Protein AF-A0A6N7TME5-F1 (afdb_monomer_lite)

Radius of gyration: 17.7 Å; chains: 1; bounding box: 44×22×50 Å

Foldseek 3Di:
DFFLVRDDDPSNVVLLLVLLVLVVVLCVVLCLVVLQPDAFDDPPPDDPVRNVVSRVVSNVRSVVVSCCSCCPVPVVSVLVSLCSRDDDDPPDDDDPSVVSVVSVVVQCPDPVSVVVSVVSD

pLDDT: mean 93.34, std 3.02, range [84.69, 97.19]

Structure (mmCIF, N/CA/C/O backbone):
data_AF-A0A6N7TME5-F1
#
_entry.id   AF-A0A6N7TME5-F1
#
loop_
_atom_site.group_PDB
_atom_site.id
_atom_site.type_symbol
_atom_site.label_atom_id
_atom_site.label_alt_id
_atom_site.label_comp_id
_atom_site.label_asym_id
_atom_site.label_entity_id
_atom_site.label_seq_id
_atom_site.pdbx_PDB_ins_code
_atom_site.Cartn_x
_atom_site.Cartn_y
_atom_site.Cartn_z
_atom_site.occupancy
_atom_site.B_iso_or_equiv
_atom_site.auth_seq_id
_atom_site.auth_comp_id
_atom_site.auth_asym_id
_atom_site.auth_atom_id
_atom_site.pdbx_PDB_model_num
ATOM 1 N N . MET A 1 1 ? -11.906 8.352 16.636 1.00 88.75 1 MET A N 1
ATOM 2 C CA . MET A 1 1 ? -11.113 7.761 15.532 1.00 88.75 1 MET A CA 1
ATOM 3 C C . MET A 1 1 ? -9.677 8.253 15.602 1.00 88.75 1 MET A C 1
ATOM 5 O O . MET A 1 1 ? -9.465 9.461 15.642 1.00 88.75 1 MET A O 1
ATOM 9 N N . LYS A 1 2 ? -8.704 7.340 15.562 1.00 94.25 2 LYS A N 1
ATOM 10 C CA . LYS A 1 2 ? -7.263 7.637 15.467 1.00 94.25 2 LYS A CA 1
ATOM 11 C C . LYS A 1 2 ? -6.682 7.037 14.193 1.00 94.25 2 LYS A C 1
ATOM 13 O O . LYS A 1 2 ? -7.097 5.947 13.808 1.00 94.25 2 LYS A O 1
ATOM 18 N N . GLU A 1 3 ? -5.737 7.709 13.552 1.00 95.88 3 GLU A N 1
ATOM 19 C CA . GLU A 1 3 ? -5.004 7.135 12.420 1.00 95.88 3 GLU A CA 1
ATOM 20 C C . GLU A 1 3 ? -3.871 6.241 12.924 1.00 95.88 3 GLU A C 1
ATOM 22 O O . GLU A 1 3 ? -3.381 6.414 14.037 1.00 95.88 3 GLU A O 1
ATOM 27 N N . ILE A 1 4 ? -3.460 5.262 12.118 1.00 95.88 4 ILE A N 1
ATOM 28 C CA . ILE A 1 4 ? -2.465 4.260 12.521 1.00 95.88 4 ILE A CA 1
ATOM 29 C C . ILE A 1 4 ? -1.121 4.879 12.923 1.00 95.88 4 ILE A C 1
ATOM 31 O O . ILE A 1 4 ? -0.467 4.374 13.829 1.00 95.88 4 ILE A O 1
ATOM 35 N N . ILE A 1 5 ? -0.749 5.989 12.286 1.00 96.00 5 ILE A N 1
ATOM 36 C CA . ILE A 1 5 ? 0.474 6.751 12.564 1.00 96.00 5 ILE A CA 1
ATOM 37 C C . ILE A 1 5 ? 0.401 7.584 13.848 1.00 96.00 5 ILE A C 1
ATOM 39 O O . ILE A 1 5 ? 1.430 8.003 14.352 1.00 96.00 5 ILE A O 1
ATOM 43 N N . ASP A 1 6 ? -0.799 7.801 14.394 1.00 96.12 6 ASP A N 1
ATOM 44 C CA . ASP A 1 6 ? -1.006 8.505 15.666 1.00 96.12 6 ASP A CA 1
ATOM 45 C C . ASP A 1 6 ? -1.073 7.523 16.860 1.00 96.12 6 ASP A C 1
ATOM 47 O O . ASP A 1 6 ? -1.410 7.907 17.984 1.00 96.12 6 ASP A O 1
ATOM 51 N N . LEU A 1 7 ? -0.833 6.227 16.621 1.00 95.88 7 LEU A N 1
ATOM 52 C CA . LEU A 1 7 ? -0.821 5.193 17.656 1.00 95.88 7 LEU A CA 1
ATOM 53 C C . LEU A 1 7 ? 0.560 5.060 18.290 1.00 95.88 7 LEU A C 1
ATOM 55 O O . LEU A 1 7 ? 1.582 5.265 17.649 1.00 95.88 7 LEU A O 1
ATOM 59 N N . GLU A 1 8 ? 0.581 4.579 19.532 1.00 94.38 8 GLU A N 1
ATOM 60 C CA . GLU A 1 8 ? 1.809 4.424 20.309 1.00 94.38 8 GLU A CA 1
ATOM 61 C C . GLU A 1 8 ? 1.948 3.013 20.900 1.00 94.38 8 GLU A C 1
ATOM 63 O O . GLU A 1 8 ? 0.972 2.289 21.145 1.00 94.38 8 GLU A O 1
ATOM 68 N N . GLY A 1 9 ? 3.194 2.616 21.163 1.00 95.50 9 GLY A N 1
ATOM 69 C CA . GLY A 1 9 ? 3.530 1.389 21.886 1.00 95.50 9 GLY A CA 1
ATOM 70 C C . GLY A 1 9 ? 2.930 0.108 21.290 1.00 95.50 9 GLY A C 1
ATOM 71 O O . GLY A 1 9 ? 3.030 -0.170 20.096 1.00 95.50 9 GLY A O 1
ATOM 72 N N . LYS A 1 10 ? 2.325 -0.731 22.143 1.00 96.69 10 LYS A N 1
ATOM 73 C CA . LYS A 1 10 ? 1.824 -2.062 21.742 1.00 96.69 10 LYS A CA 1
ATOM 74 C C . LYS A 1 10 ? 0.701 -1.996 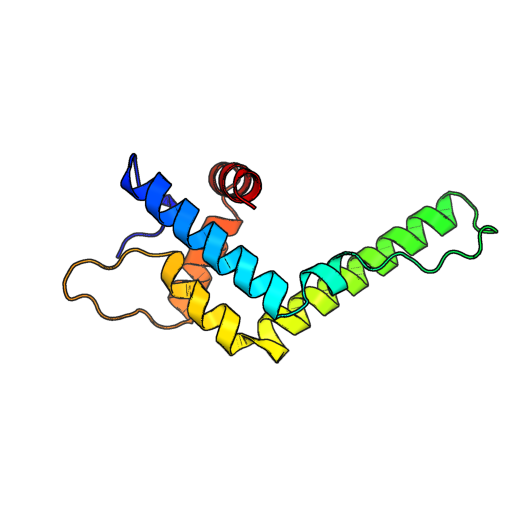20.707 1.00 96.69 10 LYS A C 1
ATOM 76 O O . LYS A 1 10 ? 0.570 -2.919 19.905 1.00 96.69 10 LYS A O 1
ATOM 81 N N . GLU A 1 11 ? -0.117 -0.946 20.745 1.00 95.06 11 GLU A N 1
ATOM 82 C CA . GLU A 1 11 ? -1.240 -0.798 19.822 1.00 95.06 11 GLU A CA 1
ATOM 83 C C . GLU A 1 11 ? -0.743 -0.505 18.405 1.00 95.06 11 GLU A C 1
ATOM 85 O O . GLU A 1 11 ? -1.168 -1.189 17.473 1.00 95.06 11 GLU A O 1
ATOM 90 N N . TYR A 1 12 ? 0.225 0.408 18.266 1.00 96.25 12 TYR A N 1
ATOM 91 C CA . TYR A 1 12 ? 0.906 0.683 16.999 1.00 96.25 12 TYR A CA 1
ATOM 92 C C . TYR A 1 12 ? 1.465 -0.600 16.372 1.00 96.25 12 TYR A C 1
ATOM 94 O O . TYR A 1 12 ? 1.092 -0.969 15.260 1.00 96.25 12 TYR A O 1
ATOM 102 N N . LEU A 1 13 ? 2.271 -1.358 17.127 1.00 96.69 13 LEU A N 1
ATOM 103 C CA . LEU A 1 13 ? 2.895 -2.592 16.635 1.00 96.69 13 LEU A CA 1
ATOM 104 C C . LEU A 1 13 ? 1.861 -3.621 16.146 1.00 96.69 13 LEU A C 1
ATOM 106 O O . LEU A 1 13 ? 2.003 -4.191 15.063 1.00 96.69 13 LEU A O 1
ATOM 110 N N . ALA A 1 14 ? 0.804 -3.855 16.928 1.00 96.12 14 ALA A N 1
ATOM 111 C CA . ALA A 1 14 ? -0.218 -4.843 16.591 1.00 96.12 14 ALA A CA 1
ATOM 112 C C . ALA A 1 14 ? -1.047 -4.436 15.361 1.00 96.12 14 ALA A C 1
ATOM 114 O O . ALA A 1 14 ? -1.372 -5.282 14.521 1.00 96.12 14 ALA A O 1
ATOM 115 N N . LYS A 1 15 ? -1.400 -3.149 15.245 1.00 96.00 15 LYS A N 1
ATOM 116 C CA . LYS A 1 15 ? -2.187 -2.631 14.119 1.00 96.00 15 LYS A CA 1
ATOM 117 C C . LYS A 1 15 ? -1.366 -2.608 12.836 1.00 96.00 15 LYS A C 1
ATOM 119 O O . LYS A 1 15 ? -1.859 -3.102 11.823 1.00 96.00 15 LYS A O 1
ATOM 124 N N . THR A 1 16 ? -0.113 -2.160 12.895 1.00 96.44 16 THR A N 1
ATOM 125 C CA . THR A 1 16 ? 0.779 -2.125 11.728 1.00 96.44 16 THR A CA 1
ATOM 126 C C . THR A 1 16 ? 1.087 -3.528 11.216 1.00 96.44 16 THR A C 1
ATOM 128 O O . THR A 1 16 ? 1.014 -3.761 10.014 1.00 96.44 16 THR A O 1
ATOM 131 N N . TYR A 1 17 ? 1.293 -4.513 12.100 1.00 96.12 17 TYR A N 1
ATOM 132 C CA . TYR A 1 17 ? 1.435 -5.913 11.681 1.00 96.12 17 TYR A CA 1
ATOM 133 C C . TYR A 1 17 ? 0.177 -6.460 10.985 1.00 96.12 17 TYR A C 1
ATOM 135 O O . TYR A 1 17 ? 0.266 -7.122 9.948 1.00 96.12 17 TYR A O 1
ATOM 143 N N . LYS A 1 18 ? -1.017 -6.169 11.525 1.00 96.00 18 LYS A N 1
ATOM 144 C CA . LYS A 1 18 ? -2.285 -6.592 10.910 1.00 96.00 18 LYS A CA 1
ATOM 145 C C . LYS A 1 18 ? -2.482 -5.953 9.533 1.00 96.00 18 LYS A C 1
ATOM 147 O O . LYS A 1 18 ? -2.885 -6.654 8.604 1.00 96.00 18 LYS A O 1
ATOM 152 N N . LEU A 1 19 ? -2.192 -4.657 9.413 1.00 96.06 19 LEU A N 1
ATOM 153 C CA . LEU A 1 19 ? -2.216 -3.936 8.146 1.00 96.06 19 LEU A CA 1
ATOM 154 C C . LEU A 1 19 ? -1.237 -4.561 7.149 1.00 96.06 19 LEU A C 1
ATOM 156 O O . LEU A 1 19 ? -1.661 -4.913 6.056 1.00 96.06 19 LEU A O 1
ATOM 160 N N . ALA A 1 20 ? 0.026 -4.769 7.535 1.00 95.31 20 ALA A N 1
ATOM 161 C CA . ALA A 1 20 ? 1.054 -5.343 6.668 1.00 95.31 20 ALA A CA 1
ATOM 162 C C . ALA A 1 20 ? 0.623 -6.697 6.093 1.00 95.31 20 ALA A C 1
ATOM 164 O O . ALA A 1 20 ? 0.702 -6.920 4.888 1.00 95.31 20 ALA A O 1
ATOM 165 N N . LYS A 1 21 ? 0.089 -7.587 6.940 1.00 94.88 21 LYS A N 1
ATOM 166 C CA . LYS A 1 21 ? -0.398 -8.901 6.506 1.00 94.88 21 LYS A CA 1
ATOM 167 C C . LYS A 1 21 ? -1.559 -8.790 5.514 1.00 94.88 21 LYS A C 1
ATOM 169 O O . LYS A 1 21 ? -1.562 -9.491 4.506 1.00 94.88 21 LYS A O 1
ATOM 174 N N . ALA A 1 22 ? -2.541 -7.936 5.803 1.00 93.94 22 ALA A N 1
ATOM 175 C CA . ALA A 1 22 ? -3.702 -7.753 4.936 1.00 93.94 22 ALA A CA 1
ATOM 176 C C . ALA A 1 22 ? -3.322 -7.091 3.604 1.00 93.94 22 ALA A C 1
ATOM 178 O O . ALA A 1 22 ? -3.752 -7.550 2.551 1.00 93.94 22 ALA A O 1
ATOM 179 N N . TYR A 1 23 ? -2.473 -6.063 3.647 1.00 90.31 23 TYR A N 1
ATOM 180 C CA . TYR A 1 23 ? -1.989 -5.365 2.462 1.00 90.31 23 TYR A CA 1
ATOM 181 C C . TYR A 1 23 ? -1.135 -6.285 1.586 1.00 90.31 23 TYR A C 1
ATOM 183 O O . TYR A 1 23 ? -1.379 -6.372 0.388 1.00 90.31 23 TYR A O 1
ATOM 191 N N . LYS A 1 24 ? -0.217 -7.061 2.183 1.00 90.44 24 LYS A N 1
ATOM 192 C CA . LYS A 1 24 ? 0.575 -8.079 1.475 1.00 90.44 24 LYS A CA 1
ATOM 193 C C . LYS A 1 24 ? -0.306 -9.116 0.779 1.00 90.44 24 LYS A C 1
ATOM 195 O O . LYS A 1 24 ? -0.042 -9.467 -0.365 1.00 90.44 24 LYS A O 1
ATOM 200 N N . GLN A 1 25 ? -1.351 -9.601 1.448 1.00 89.88 25 GLN A N 1
ATOM 201 C CA . GLN A 1 25 ? -2.287 -10.535 0.824 1.00 89.88 25 GLN A CA 1
ATOM 202 C C . GLN A 1 25 ? -3.048 -9.868 -0.330 1.00 89.88 25 GLN A C 1
ATOM 204 O O . GLN A 1 25 ? -3.133 -10.439 -1.410 1.00 89.88 25 GLN A O 1
ATOM 209 N N . CYS A 1 26 ? -3.516 -8.631 -0.139 1.00 89.62 26 CYS A N 1
ATOM 210 C CA . CYS A 1 26 ? -4.212 -7.864 -1.169 1.00 89.62 26 CYS A CA 1
ATOM 211 C C . CYS A 1 26 ? -3.356 -7.684 -2.434 1.00 89.62 26 CYS A C 1
ATOM 213 O O . CYS A 1 26 ? -3.813 -7.981 -3.533 1.00 89.62 26 CYS A O 1
ATOM 215 N N . ILE A 1 27 ? -2.097 -7.254 -2.312 1.00 86.31 27 ILE A N 1
ATOM 216 C CA . ILE A 1 27 ? -1.222 -7.056 -3.485 1.00 86.31 27 ILE A CA 1
ATOM 217 C C . ILE A 1 27 ? -0.869 -8.373 -4.203 1.00 86.31 27 ILE A C 1
ATOM 219 O O . ILE A 1 27 ? -0.597 -8.362 -5.402 1.00 86.31 27 ILE A O 1
ATOM 223 N N . VAL A 1 28 ? -0.868 -9.505 -3.487 1.00 87.56 28 VAL A N 1
ATOM 224 C CA . VAL A 1 28 ? -0.659 -10.838 -4.076 1.00 87.56 28 VAL A CA 1
ATOM 225 C C . VAL A 1 28 ? -1.905 -11.289 -4.831 1.00 87.56 28 VAL A C 1
ATOM 227 O O . VAL A 1 28 ? -1.797 -11.676 -5.991 1.00 87.56 28 VAL A O 1
ATOM 230 N N . ASP A 1 29 ? -3.076 -11.198 -4.203 1.00 89.50 29 ASP A N 1
ATOM 231 C CA . ASP A 1 29 ? -4.342 -11.655 -4.785 1.00 89.50 29 ASP A CA 1
ATOM 232 C C . ASP A 1 29 ? -4.752 -10.828 -6.009 1.00 89.50 29 ASP A C 1
ATOM 234 O O . ASP A 1 29 ? -5.350 -11.357 -6.942 1.00 89.50 29 ASP A O 1
ATOM 238 N N . THR A 1 30 ? -4.386 -9.545 -6.031 1.00 87.19 30 THR A N 1
ATOM 239 C CA . THR A 1 30 ? -4.598 -8.658 -7.185 1.00 87.19 30 THR A CA 1
ATOM 240 C C . THR A 1 30 ? -3.591 -8.877 -8.310 1.00 87.19 30 THR A C 1
ATOM 242 O O . THR A 1 30 ? -3.747 -8.294 -9.369 1.00 87.19 30 THR A O 1
ATOM 245 N N . GLY A 1 31 ? -2.518 -9.650 -8.111 1.00 86.88 31 GLY A N 1
ATOM 246 C CA . GLY A 1 31 ? -1.445 -9.792 -9.104 1.00 86.88 31 GLY A CA 1
ATOM 247 C C . GLY A 1 31 ? -0.583 -8.534 -9.303 1.00 86.88 31 GLY A C 1
ATOM 248 O O . GLY A 1 31 ? 0.358 -8.559 -10.098 1.00 86.88 31 GLY A O 1
ATOM 249 N N . ALA A 1 32 ? -0.830 -7.466 -8.538 1.00 87.25 32 ALA A N 1
ATOM 250 C CA . ALA A 1 32 ? -0.138 -6.183 -8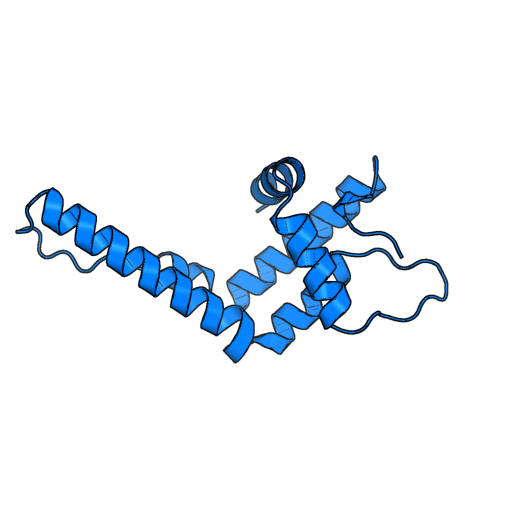.630 1.00 87.25 32 ALA A CA 1
ATOM 251 C C . ALA A 1 32 ? 1.392 -6.315 -8.478 1.00 87.25 32 ALA A C 1
ATOM 253 O O . ALA A 1 32 ? 2.154 -5.620 -9.149 1.00 87.25 32 ALA A O 1
ATOM 254 N N . VAL A 1 33 ? 1.862 -7.265 -7.657 1.00 85.31 33 VAL A N 1
ATOM 255 C CA . VAL A 1 33 ? 3.301 -7.569 -7.504 1.00 85.31 33 VAL A CA 1
ATOM 256 C C . VAL A 1 33 ? 3.925 -8.082 -8.809 1.00 85.31 33 VAL A C 1
ATOM 258 O O . VAL A 1 33 ? 5.054 -7.719 -9.149 1.00 85.31 33 VAL A O 1
ATOM 261 N N . ALA A 1 34 ? 3.200 -8.916 -9.556 1.00 86.88 34 ALA A N 1
ATOM 262 C CA . ALA A 1 34 ? 3.680 -9.446 -10.827 1.00 86.88 34 ALA A CA 1
ATOM 263 C C . ALA A 1 34 ? 3.728 -8.348 -11.901 1.00 86.88 34 ALA A C 1
ATOM 265 O O . ALA A 1 34 ? 4.698 -8.275 -12.654 1.00 86.88 34 ALA A O 1
ATOM 266 N N . ALA A 1 35 ? 2.734 -7.453 -11.928 1.00 87.31 35 ALA A N 1
ATOM 267 C CA . ALA A 1 35 ? 2.731 -6.286 -12.811 1.00 87.31 35 ALA A CA 1
ATOM 268 C C . ALA A 1 35 ? 3.891 -5.320 -12.504 1.00 87.31 35 ALA A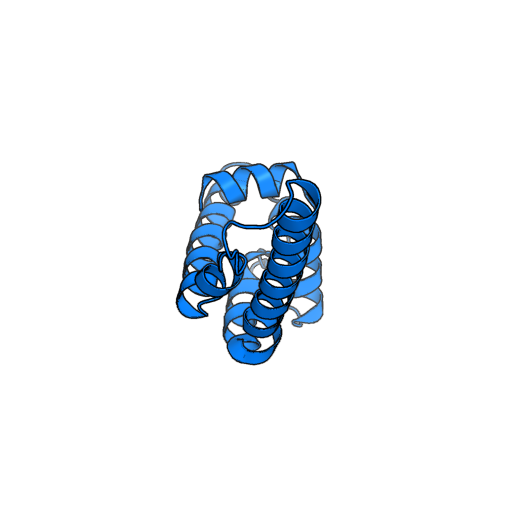 C 1
ATOM 270 O O . ALA A 1 35 ? 4.579 -4.863 -13.415 1.00 87.31 35 ALA A O 1
ATOM 271 N N . ALA A 1 36 ? 4.182 -5.082 -11.220 1.00 85.88 36 ALA A N 1
ATOM 272 C CA . ALA A 1 36 ? 5.245 -4.174 -10.787 1.00 85.88 36 ALA A CA 1
ATOM 273 C C . ALA A 1 36 ? 6.662 -4.628 -11.203 1.00 85.88 36 ALA A C 1
ATOM 275 O O . ALA A 1 36 ? 7.569 -3.804 -11.340 1.00 85.88 36 ALA A O 1
ATOM 276 N N . THR A 1 37 ? 6.868 -5.933 -11.406 1.00 88.31 37 THR A N 1
ATOM 277 C CA . THR A 1 37 ? 8.199 -6.545 -11.581 1.00 88.31 37 THR A CA 1
ATOM 278 C C . THR A 1 37 ? 8.493 -7.021 -13.004 1.00 88.31 37 THR A C 1
ATOM 280 O O . THR A 1 37 ? 9.516 -7.670 -13.231 1.00 88.31 37 THR A O 1
ATOM 283 N N . GLN A 1 38 ? 7.649 -6.676 -13.984 1.00 92.38 38 GLN A N 1
ATOM 284 C CA . GLN A 1 38 ? 7.886 -7.073 -15.372 1.00 92.38 38 GLN A CA 1
ATOM 285 C C . GLN A 1 38 ? 9.203 -6.480 -15.910 1.00 92.38 38 GLN A C 1
ATOM 287 O O . GLN A 1 38 ? 9.417 -5.266 -15.823 1.00 92.38 38 GLN A O 1
ATOM 292 N N . PRO A 1 39 ? 10.104 -7.307 -16.468 1.00 92.69 39 PRO A N 1
ATOM 293 C CA . PRO A 1 39 ? 11.382 -6.830 -16.977 1.00 92.69 39 PRO A CA 1
ATOM 294 C C . PRO A 1 39 ? 11.203 -6.032 -18.272 1.00 92.69 39 PRO A C 1
ATOM 296 O O . PRO A 1 39 ? 10.314 -6.307 -19.077 1.00 92.69 39 PRO A O 1
ATOM 299 N N . ALA A 1 40 ? 12.098 -5.070 -18.509 1.00 93.31 40 ALA A N 1
ATOM 300 C CA . ALA A 1 40 ? 12.129 -4.348 -19.776 1.00 93.31 40 ALA A CA 1
ATOM 301 C C . ALA A 1 40 ? 12.477 -5.296 -20.938 1.00 93.31 40 ALA A C 1
ATOM 303 O O . ALA A 1 40 ? 13.372 -6.136 -20.790 1.00 93.31 40 ALA A O 1
ATOM 304 N N . PRO A 1 41 ? 11.833 -5.153 -22.111 1.00 91.31 41 PRO A N 1
ATOM 305 C CA . PRO A 1 41 ? 12.175 -5.936 -23.290 1.00 91.31 41 PRO A CA 1
ATOM 306 C C . PRO A 1 41 ? 13.519 -5.458 -23.858 1.00 91.31 41 PRO A C 1
ATOM 308 O O . PRO A 1 41 ? 13.607 -4.448 -24.564 1.00 91.31 41 PRO A O 1
ATOM 311 N N . LEU A 1 42 ? 14.582 -6.189 -23.524 1.00 93.69 42 LEU A N 1
ATOM 312 C CA . LEU A 1 42 ? 15.945 -5.935 -23.982 1.00 93.69 42 LEU A CA 1
ATOM 313 C C . LEU A 1 42 ? 16.349 -6.967 -25.037 1.00 93.69 42 LEU A C 1
ATOM 315 O O . LEU A 1 42 ? 16.087 -8.158 -24.895 1.00 93.69 42 LEU A O 1
ATOM 319 N N . THR A 1 43 ? 17.006 -6.495 -26.089 1.00 91.94 43 THR A N 1
ATOM 320 C CA . THR A 1 43 ? 17.508 -7.316 -27.200 1.00 91.94 43 THR A CA 1
ATOM 321 C C . THR A 1 43 ? 18.968 -7.722 -27.008 1.00 91.94 43 THR A C 1
ATOM 323 O O . THR A 1 43 ? 19.440 -8.632 -27.681 1.00 91.94 43 THR A O 1
ATOM 326 N N . GLY A 1 44 ? 19.681 -7.058 -26.091 1.00 90.69 44 GLY A N 1
ATOM 327 C CA . GLY A 1 44 ? 21.107 -7.257 -25.836 1.00 90.69 44 GLY A CA 1
ATOM 328 C C . GLY A 1 44 ? 22.014 -6.382 -26.703 1.00 90.69 44 GLY A C 1
ATOM 329 O O . GLY A 1 44 ? 23.213 -6.328 -26.445 1.00 90.69 44 GLY A O 1
ATOM 330 N N . ASN A 1 45 ? 21.448 -5.674 -27.683 1.00 94.56 45 ASN A N 1
ATOM 331 C CA . ASN A 1 45 ? 22.174 -4.788 -28.596 1.00 94.56 45 ASN A CA 1
ATOM 332 C C . ASN A 1 45 ? 22.073 -3.305 -28.202 1.00 94.56 45 ASN A C 1
ATOM 334 O O . ASN A 1 45 ? 22.581 -2.449 -28.921 1.00 94.56 45 ASN A O 1
ATOM 338 N N . GLU A 1 46 ? 21.392 -2.992 -27.097 1.00 95.19 46 GLU A N 1
ATOM 339 C CA . GLU A 1 46 ? 21.236 -1.624 -26.610 1.00 95.19 46 GLU A CA 1
ATOM 340 C C . GLU A 1 46 ? 22.560 -1.030 -26.120 1.00 95.19 46 GLU A C 1
ATOM 342 O O . GLU A 1 46 ? 23.347 -1.689 -25.433 1.00 95.19 46 GLU A O 1
ATOM 347 N N . THR A 1 47 ? 22.753 0.266 -26.357 1.00 95.69 47 THR A N 1
ATOM 348 C CA . THR A 1 47 ? 23.754 1.035 -25.609 1.00 95.69 47 THR A CA 1
ATOM 349 C C . THR A 1 47 ? 23.375 1.115 -24.119 1.00 95.69 47 THR A C 1
ATOM 351 O O . THR A 1 47 ? 22.210 0.911 -23.753 1.00 95.69 47 THR A O 1
ATOM 354 N N . PRO A 1 48 ? 24.315 1.450 -23.212 1.00 95.88 48 PRO A N 1
ATOM 355 C CA . PRO A 1 48 ? 23.987 1.666 -21.800 1.00 95.88 48 PRO A CA 1
ATOM 356 C C . PRO A 1 48 ? 22.868 2.698 -21.578 1.00 95.88 48 PRO A C 1
ATOM 358 O O . PRO A 1 48 ? 22.024 2.512 -20.701 1.00 95.88 48 PRO A O 1
ATOM 361 N N . GLU A 1 49 ? 22.828 3.748 -22.398 1.00 95.50 49 GLU A N 1
ATOM 362 C CA . GLU A 1 49 ? 21.823 4.816 -22.342 1.00 95.50 49 GLU A CA 1
ATOM 363 C C . GLU A 1 49 ? 20.447 4.323 -22.809 1.00 95.50 49 GLU A C 1
ATOM 365 O O . GLU A 1 49 ? 19.442 4.542 -22.131 1.00 95.50 49 GLU A O 1
ATOM 370 N N . GLU A 1 50 ? 20.394 3.589 -23.922 1.00 95.06 50 GLU A N 1
ATOM 371 C CA . GLU A 1 50 ? 19.161 2.972 -24.424 1.00 95.06 50 GLU A CA 1
ATOM 372 C C . GLU A 1 50 ? 18.607 1.943 -23.439 1.00 95.06 50 GLU A C 1
ATOM 374 O O . GLU A 1 50 ? 17.401 1.901 -23.189 1.00 95.06 50 GLU A O 1
ATOM 379 N N . LYS A 1 51 ? 19.486 1.143 -22.828 1.00 95.00 51 LYS A N 1
ATOM 380 C CA . LYS A 1 51 ? 19.115 0.183 -21.789 1.00 95.00 51 LYS A CA 1
ATOM 381 C C . LYS A 1 51 ? 18.509 0.891 -20.579 1.00 95.00 51 LYS A C 1
ATOM 383 O O . LYS A 1 51 ? 17.444 0.484 -20.116 1.00 95.00 51 LYS A O 1
ATOM 388 N N . ALA A 1 52 ? 19.156 1.945 -20.080 1.00 95.00 52 ALA A N 1
ATOM 389 C CA . ALA A 1 52 ? 18.652 2.723 -18.951 1.00 95.00 52 ALA A CA 1
ATOM 390 C C . ALA A 1 52 ? 17.280 3.340 -19.261 1.00 95.00 52 ALA A C 1
ATOM 392 O O . ALA A 1 52 ? 16.358 3.234 -18.451 1.00 95.00 52 ALA A O 1
ATOM 393 N N . LYS A 1 53 ? 17.114 3.903 -20.464 1.00 96.12 53 LYS A N 1
ATOM 394 C CA . LYS A 1 53 ? 15.840 4.459 -20.927 1.00 96.12 53 LYS A CA 1
ATOM 395 C C . LYS A 1 53 ? 14.735 3.401 -20.983 1.00 96.12 53 LYS A C 1
ATOM 397 O O . LYS A 1 53 ? 13.671 3.621 -20.413 1.00 96.12 53 LYS A O 1
ATOM 402 N N . LYS A 1 54 ? 14.986 2.236 -21.593 1.00 95.94 54 LYS A N 1
ATOM 403 C CA . LYS A 1 54 ? 14.001 1.140 -21.666 1.00 95.94 54 LYS A CA 1
ATOM 404 C C . LYS A 1 54 ? 13.593 0.623 -20.286 1.00 95.94 54 LYS A C 1
ATOM 406 O O . LYS A 1 54 ? 12.424 0.318 -20.074 1.00 95.94 54 LYS A O 1
ATOM 411 N N . ILE A 1 55 ? 14.536 0.536 -19.346 1.00 94.69 55 ILE A N 1
ATOM 412 C CA . ILE A 1 55 ? 14.248 0.147 -17.957 1.00 94.69 55 ILE A CA 1
ATOM 413 C C . ILE A 1 55 ? 13.344 1.181 -17.282 1.00 94.69 55 ILE A C 1
ATOM 415 O O . ILE A 1 55 ? 12.363 0.797 -16.651 1.00 94.69 55 ILE A O 1
ATOM 419 N N . ALA A 1 56 ? 13.635 2.474 -17.439 1.00 94.12 56 ALA A N 1
ATOM 420 C CA . ALA A 1 56 ? 12.810 3.539 -16.874 1.00 94.12 56 ALA A CA 1
ATOM 421 C C . ALA A 1 56 ? 11.391 3.554 -17.472 1.00 94.12 56 ALA A C 1
ATOM 423 O O . ALA A 1 56 ? 10.412 3.633 -16.733 1.00 94.12 56 ALA A O 1
ATOM 424 N N . GLU A 1 57 ? 11.270 3.414 -18.796 1.00 96.06 57 GLU A N 1
ATOM 425 C CA . GLU A 1 57 ? 9.978 3.340 -19.490 1.00 96.06 57 GLU A CA 1
ATOM 426 C C . GLU A 1 57 ? 9.160 2.120 -19.056 1.00 96.06 57 GLU A C 1
ATOM 428 O O . GLU A 1 57 ? 7.959 2.242 -18.815 1.00 96.06 57 GLU A O 1
ATOM 433 N N . GLN A 1 58 ? 9.792 0.950 -18.918 1.00 95.69 58 GLN A N 1
ATOM 434 C CA . GLN A 1 58 ? 9.100 -0.232 -18.407 1.00 95.69 58 GLN A CA 1
ATOM 435 C C . GLN A 1 58 ? 8.687 -0.043 -16.945 1.00 95.69 58 GLN A C 1
ATOM 437 O O . GLN A 1 58 ? 7.565 -0.382 -16.590 1.00 95.69 58 GLN A O 1
ATOM 442 N N . GLY A 1 59 ? 9.549 0.541 -16.110 1.00 93.56 59 GLY A N 1
ATOM 443 C CA . GLY A 1 59 ? 9.219 0.847 -14.719 1.00 93.56 59 GLY A CA 1
ATOM 444 C C . GLY A 1 59 ? 7.985 1.744 -14.592 1.00 93.56 59 GLY A C 1
ATOM 445 O O . GLY A 1 59 ? 7.119 1.473 -13.763 1.00 93.56 59 GLY A O 1
ATOM 446 N N . ALA A 1 60 ? 7.858 2.758 -15.452 1.00 93.75 60 ALA A N 1
ATOM 447 C CA . ALA A 1 60 ? 6.676 3.617 -15.496 1.00 93.75 60 ALA A CA 1
ATOM 448 C C . ALA A 1 60 ? 5.405 2.844 -15.897 1.00 93.75 60 ALA A C 1
ATOM 450 O O . ALA A 1 60 ? 4.386 2.970 -15.222 1.00 93.75 60 ALA A O 1
ATOM 451 N N . LYS A 1 61 ? 5.480 1.991 -16.930 1.00 95.06 61 LYS A N 1
ATOM 452 C CA . LYS A 1 61 ? 4.355 1.132 -17.351 1.00 95.06 61 LYS A CA 1
ATOM 453 C C . LYS A 1 61 ? 3.930 0.159 -16.256 1.00 95.06 61 LYS A C 1
ATOM 455 O O . LYS A 1 61 ? 2.743 -0.004 -16.005 1.00 95.06 61 LYS A O 1
ATOM 460 N N . ASN A 1 62 ? 4.897 -0.463 -15.586 1.00 94.00 62 ASN A N 1
ATOM 461 C CA . ASN A 1 62 ? 4.641 -1.377 -14.479 1.00 94.00 62 ASN A CA 1
ATOM 462 C C . ASN A 1 62 ? 3.923 -0.668 -13.325 1.00 94.00 62 ASN A C 1
ATOM 464 O O . ASN A 1 62 ? 3.007 -1.230 -12.732 1.00 94.00 62 ASN A O 1
ATOM 468 N N . ALA A 1 63 ? 4.339 0.562 -13.003 1.00 90.56 63 ALA A N 1
ATOM 469 C CA . ALA A 1 63 ? 3.705 1.360 -11.961 1.00 90.56 63 ALA A CA 1
ATOM 470 C C . ALA A 1 63 ? 2.265 1.744 -12.333 1.00 90.56 63 ALA A C 1
ATOM 472 O O . ALA A 1 63 ? 1.377 1.624 -11.494 1.00 90.56 63 ALA A O 1
ATOM 473 N N . GLU A 1 64 ? 2.025 2.165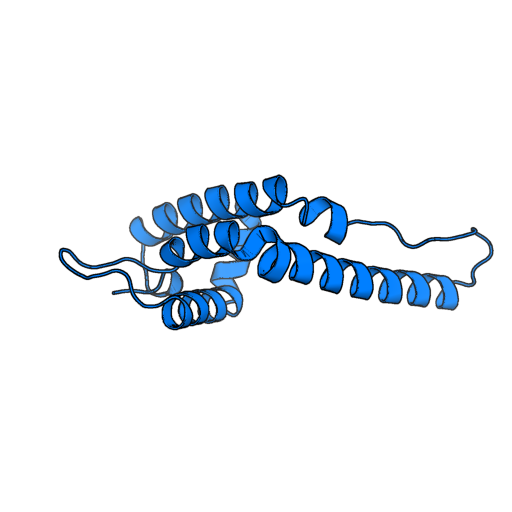 -13.577 1.00 93.31 64 GLU A N 1
ATOM 474 C CA . GLU A 1 64 ? 0.682 2.475 -14.082 1.00 93.31 64 GLU A CA 1
ATOM 475 C C . GLU A 1 64 ? -0.236 1.249 -14.027 1.00 93.31 64 GLU A C 1
ATOM 477 O O . GLU A 1 64 ? -1.327 1.323 -13.462 1.00 93.31 64 GLU A O 1
ATOM 482 N N . GLU A 1 65 ? 0.236 0.103 -14.521 1.00 93.50 65 GLU A N 1
ATOM 483 C CA . GLU A 1 65 ? -0.526 -1.145 -14.506 1.00 93.50 65 GLU A CA 1
ATOM 484 C C . GLU A 1 65 ? -0.842 -1.592 -13.077 1.00 93.50 65 GLU A C 1
ATOM 486 O O . GLU A 1 65 ? -1.982 -1.923 -12.763 1.00 93.50 65 GLU A O 1
ATOM 491 N N . MET A 1 66 ? 0.137 -1.520 -12.173 1.00 91.81 66 MET A N 1
ATOM 492 C CA . MET A 1 66 ? -0.072 -1.821 -10.759 1.00 91.81 66 MET A CA 1
ATOM 493 C C . MET A 1 66 ? -1.174 -0.938 -10.149 1.00 91.81 66 MET A C 1
ATOM 495 O O . MET A 1 66 ? -2.033 -1.442 -9.427 1.00 91.81 66 MET A O 1
ATOM 499 N N . MET A 1 67 ? -1.181 0.367 -10.442 1.00 89.81 67 MET A N 1
ATOM 500 C CA . MET A 1 67 ? -2.215 1.277 -9.934 1.00 89.81 67 MET A CA 1
ATOM 501 C C . MET A 1 67 ? -3.592 0.966 -10.520 1.00 89.81 67 MET A C 1
ATOM 503 O O . MET A 1 67 ? -4.575 0.970 -9.778 1.00 89.81 67 MET A O 1
ATOM 507 N N . ARG A 1 68 ? -3.662 0.649 -11.817 1.00 93.12 68 ARG A N 1
ATOM 508 C CA . ARG A 1 68 ? -4.890 0.223 -12.501 1.00 93.12 68 ARG A CA 1
ATOM 509 C C . ARG A 1 68 ? -5.476 -1.032 -11.850 1.00 93.12 68 ARG A C 1
ATOM 511 O O . ARG A 1 68 ? -6.652 -1.055 -11.496 1.00 93.12 68 ARG A O 1
ATOM 518 N N . MET A 1 69 ? -4.642 -2.037 -11.580 1.00 92.88 69 MET A N 1
ATOM 519 C CA . MET A 1 69 ? -5.072 -3.259 -10.895 1.00 92.88 69 MET A CA 1
ATOM 520 C C . MET A 1 69 ? -5.605 -2.971 -9.483 1.00 92.88 69 MET A C 1
ATOM 522 O O . MET A 1 69 ? -6.669 -3.459 -9.112 1.00 92.88 69 MET A O 1
ATOM 526 N N . ILE A 1 70 ? -4.900 -2.154 -8.691 1.00 90.25 70 ILE A N 1
ATOM 527 C CA . ILE A 1 70 ? -5.247 -1.883 -7.283 1.00 90.25 70 ILE A CA 1
ATOM 528 C C . ILE A 1 70 ? -6.503 -1.010 -7.146 1.00 90.25 70 ILE A C 1
ATOM 530 O O . ILE A 1 70 ? -7.324 -1.248 -6.256 1.00 90.25 70 ILE A O 1
ATOM 534 N N . TYR A 1 71 ? -6.645 0.024 -7.976 1.00 89.81 71 TYR A N 1
ATOM 535 C CA . TYR A 1 71 ? -7.652 1.073 -7.777 1.00 89.81 71 TYR A CA 1
ATOM 536 C C . TYR A 1 71 ? -8.809 1.049 -8.774 1.00 89.81 71 TYR A C 1
ATOM 538 O O . TYR A 1 71 ? -9.812 1.714 -8.521 1.00 89.81 71 TYR A O 1
ATOM 546 N N . GLU A 1 72 ? -8.703 0.296 -9.868 1.00 92.69 72 GLU A N 1
ATOM 547 C CA . GLU A 1 72 ? -9.774 0.162 -10.858 1.00 92.69 72 GLU A CA 1
ATOM 548 C C . GLU A 1 72 ? -10.307 -1.274 -10.904 1.00 92.69 72 GLU A C 1
ATOM 550 O O . GLU A 1 72 ? -11.483 -1.494 -10.624 1.00 92.69 72 GLU A O 1
ATOM 555 N N . GLU A 1 73 ? -9.453 -2.263 -11.182 1.00 93.25 73 GLU A N 1
ATOM 556 C CA . GLU A 1 73 ? -9.900 -3.655 -11.364 1.00 93.25 73 GLU A CA 1
ATOM 557 C C . GLU A 1 73 ? -10.270 -4.348 -10.048 1.00 93.25 73 GLU A C 1
ATOM 559 O O . GLU A 1 73 ? -11.247 -5.095 -9.987 1.00 93.25 73 GLU A O 1
ATOM 564 N N . HIS A 1 74 ? -9.503 -4.084 -8.988 1.00 93.75 74 HIS A N 1
ATOM 565 C CA . HIS A 1 74 ? -9.662 -4.702 -7.671 1.00 93.75 74 HIS A CA 1
ATOM 566 C C . HIS A 1 74 ? -9.902 -3.670 -6.564 1.00 93.75 74 HIS A C 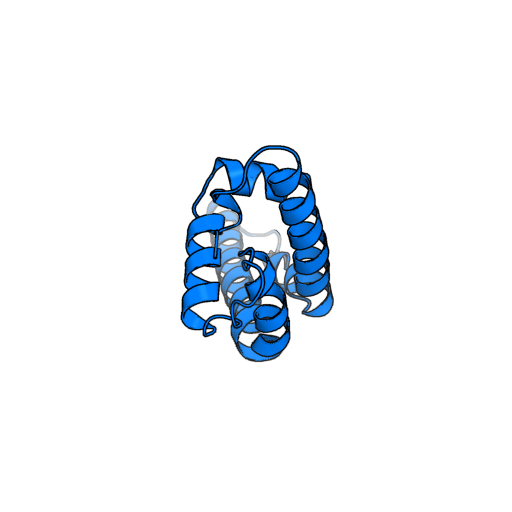1
ATOM 568 O O . HIS A 1 74 ? -9.485 -3.842 -5.413 1.00 93.75 74 HIS A O 1
ATOM 574 N N . ALA A 1 75 ? -10.602 -2.586 -6.906 1.00 92.12 75 ALA A N 1
ATOM 575 C CA . ALA A 1 75 ? -10.912 -1.499 -5.984 1.00 92.12 75 ALA A CA 1
ATOM 576 C C . ALA A 1 75 ? -11.630 -1.980 -4.707 1.00 92.12 75 ALA A C 1
ATOM 578 O O . ALA A 1 75 ? -11.391 -1.442 -3.626 1.00 92.12 75 ALA A O 1
ATOM 579 N N . ASP A 1 76 ? -12.463 -3.022 -4.802 1.00 92.88 76 ASP A N 1
ATOM 580 C CA . ASP A 1 76 ? -13.175 -3.615 -3.664 1.00 92.88 76 ASP A CA 1
ATOM 581 C C . ASP A 1 76 ? -12.219 -4.263 -2.643 1.00 92.88 76 ASP A C 1
ATOM 583 O O . ASP A 1 76 ? -12.479 -4.261 -1.437 1.00 92.88 76 ASP A O 1
ATOM 587 N N . MET A 1 77 ? -11.100 -4.823 -3.111 1.00 92.25 77 MET A N 1
ATOM 588 C CA . MET A 1 77 ? -10.070 -5.402 -2.253 1.00 92.25 77 MET A CA 1
ATOM 589 C C . MET A 1 77 ? -9.317 -4.304 -1.513 1.00 92.25 77 MET A C 1
ATOM 591 O O . MET A 1 77 ? -9.128 -4.389 -0.298 1.00 92.25 77 MET A O 1
ATOM 595 N N . THR A 1 78 ? -8.974 -3.234 -2.226 1.00 87.69 78 THR A N 1
ATOM 596 C CA . THR A 1 78 ? -8.352 -2.045 -1.643 1.00 87.69 78 THR A CA 1
ATOM 597 C C . THR A 1 78 ? -9.270 -1.391 -0.611 1.00 87.69 78 THR A C 1
ATOM 599 O O . THR A 1 78 ? -8.829 -1.072 0.495 1.00 87.69 78 THR A O 1
ATOM 602 N N . GLU A 1 79 ? -10.570 -1.280 -0.901 1.00 92.25 79 GLU A N 1
ATOM 603 C CA . GLU A 1 79 ? -11.566 -0.748 0.032 1.00 92.25 79 GLU A CA 1
ATOM 604 C C . GLU A 1 79 ? -11.626 -1.544 1.345 1.00 92.25 79 GLU A C 1
ATOM 606 O O . GLU A 1 79 ? -11.749 -0.950 2.416 1.00 92.25 79 GLU A O 1
ATOM 611 N N . LYS A 1 80 ? -11.445 -2.871 1.307 1.00 92.69 80 LYS A N 1
ATOM 612 C CA . LYS A 1 80 ? -11.391 -3.718 2.516 1.00 92.69 80 LYS A CA 1
ATOM 613 C C . LYS A 1 80 ? -10.144 -3.474 3.373 1.00 92.69 80 LYS A C 1
ATOM 615 O O . LYS A 1 80 ? -10.169 -3.768 4.570 1.00 92.69 80 LYS A O 1
ATOM 620 N N . VAL A 1 81 ? -9.064 -2.947 2.794 1.00 93.69 81 VAL A N 1
ATOM 621 C CA . VAL A 1 81 ? -7.825 -2.626 3.519 1.00 93.69 81 VAL A CA 1
ATOM 622 C C . VAL A 1 81 ? -7.880 -1.234 4.147 1.00 93.69 81 VAL A C 1
ATOM 624 O O . VAL A 1 81 ? -7.344 -1.047 5.238 1.00 93.69 81 VAL A O 1
ATOM 627 N N . LEU A 1 82 ? -8.566 -0.274 3.521 1.00 94.38 82 LEU A N 1
ATOM 628 C CA . LEU A 1 82 ? -8.650 1.118 3.983 1.00 94.38 82 LEU A CA 1
ATOM 629 C C . LEU A 1 82 ? -9.005 1.288 5.481 1.00 94.38 82 LEU A C 1
ATOM 631 O O . LEU A 1 82 ? -8.344 2.086 6.151 1.00 94.38 82 LEU A O 1
ATOM 635 N N . PRO A 1 83 ? -9.958 0.534 6.069 1.00 95.88 83 PRO A N 1
ATOM 636 C CA . PRO A 1 83 ? -10.259 0.622 7.498 1.00 95.88 83 PRO A CA 1
ATOM 637 C C . PRO A 1 83 ? -9.087 0.285 8.426 1.00 95.88 83 PRO A C 1
ATOM 639 O O . PRO A 1 83 ? -9.123 0.645 9.598 1.00 95.88 83 PRO A O 1
ATOM 642 N N . LEU A 1 84 ? -8.054 -0.416 7.947 1.00 96.00 84 LEU A N 1
ATOM 643 C CA . LEU A 1 84 ? -6.896 -0.800 8.760 1.00 96.00 84 LEU A CA 1
ATOM 644 C C . LEU A 1 84 ? -5.936 0.366 9.029 1.00 96.00 84 LEU A C 1
ATOM 646 O O . LEU A 1 84 ? -5.102 0.249 9.924 1.00 96.00 84 LEU A O 1
ATOM 650 N N . PHE A 1 85 ? -6.075 1.485 8.311 1.00 96.25 85 PHE A N 1
ATOM 651 C CA . PHE A 1 85 ? -5.323 2.718 8.566 1.00 96.25 85 PHE A CA 1
ATOM 652 C C . PHE A 1 85 ? -5.889 3.550 9.719 1.00 96.25 85 PHE A C 1
ATOM 654 O O . PHE A 1 85 ? -5.299 4.565 10.084 1.00 96.25 85 PHE A O 1
ATOM 661 N N . VAL A 1 86 ? -7.014 3.136 10.307 1.00 95.75 86 VAL A N 1
ATOM 662 C CA . VAL A 1 86 ? -7.635 3.829 11.435 1.00 95.75 86 VAL A CA 1
ATOM 663 C C . VAL A 1 86 ? -8.028 2.860 12.547 1.00 95.75 86 VAL A C 1
ATOM 665 O O . VAL A 1 86 ? -8.236 1.663 12.350 1.00 95.75 86 VAL A O 1
ATOM 668 N N . VAL A 1 87 ? -8.160 3.397 13.752 1.00 93.88 87 VAL A N 1
ATOM 669 C CA . VAL A 1 87 ? -8.762 2.736 14.905 1.00 93.88 87 VAL A CA 1
ATOM 670 C C . VAL A 1 87 ? -9.992 3.537 15.304 1.00 93.88 87 VAL A C 1
ATOM 672 O O . VAL A 1 87 ? -9.911 4.738 15.565 1.00 93.88 87 VAL A O 1
ATOM 675 N N . LEU A 1 88 ? -11.137 2.861 15.316 1.00 92.56 88 LEU A N 1
ATOM 676 C CA . LEU A 1 88 ? -12.408 3.432 15.742 1.00 92.56 88 LEU A CA 1
ATOM 677 C C . LEU A 1 88 ? -12.563 3.284 17.251 1.00 92.56 88 LEU A C 1
ATOM 679 O O . LEU A 1 88 ? -12.261 2.225 17.813 1.00 92.56 88 LEU A O 1
ATOM 683 N N . ASP A 1 89 ? -13.058 4.337 17.888 1.00 89.06 89 ASP A N 1
ATOM 684 C CA . ASP A 1 89 ? -13.456 4.279 19.286 1.00 89.06 89 ASP A CA 1
ATOM 685 C C . ASP A 1 89 ? -14.760 3.476 19.430 1.00 89.06 89 ASP A C 1
ATOM 687 O O . ASP A 1 89 ? -15.504 3.241 18.471 1.00 89.06 89 ASP A O 1
ATOM 691 N N . LYS A 1 90 ? -15.049 2.995 20.644 1.00 89.06 90 LYS A N 1
ATOM 692 C CA . LYS A 1 90 ? -16.227 2.151 20.879 1.00 89.06 90 LYS A CA 1
ATOM 693 C C . LYS A 1 90 ? -17.510 2.912 20.524 1.00 89.06 90 LYS A C 1
ATOM 695 O O . LYS A 1 90 ? -17.841 3.896 21.175 1.00 89.06 90 LYS A O 1
ATOM 700 N N . GLY A 1 91 ? -18.265 2.382 19.562 1.00 88.38 91 GLY A N 1
ATOM 701 C CA . GLY A 1 91 ? -19.530 2.965 19.108 1.00 88.38 91 GLY A CA 1
ATOM 702 C C . GLY A 1 91 ? -19.390 3.972 17.966 1.00 88.38 91 GLY A C 1
ATOM 703 O O . GLY A 1 91 ? -20.404 4.515 17.541 1.00 88.38 91 GLY A O 1
ATOM 704 N N . GLU A 1 92 ? -18.179 4.208 17.451 1.00 91.00 92 GLU A N 1
ATOM 705 C CA . GLU A 1 92 ? -18.003 4.976 16.219 1.00 91.00 92 GLU A CA 1
ATOM 706 C C . GLU A 1 92 ? -18.402 4.159 14.985 1.00 91.00 92 GLU A C 1
ATOM 708 O O . GLU A 1 92 ? -18.093 2.970 14.865 1.00 91.00 92 GLU A O 1
ATOM 713 N N . GLU A 1 93 ? -19.069 4.826 14.047 1.00 93.06 93 GLU A N 1
ATOM 714 C CA . GLU A 1 93 ? -19.370 4.278 12.727 1.00 93.06 93 GLU A CA 1
ATOM 715 C C . GLU A 1 93 ? -18.135 4.298 11.822 1.00 93.06 93 GLU A C 1
ATOM 717 O O . GLU A 1 93 ? -17.219 5.108 11.992 1.00 93.06 93 GLU A O 1
ATOM 722 N N . LEU A 1 94 ? -18.129 3.419 10.817 1.00 93.12 94 LEU A N 1
ATOM 723 C CA . LEU A 1 94 ? -17.073 3.409 9.815 1.00 93.12 94 LEU A CA 1
ATOM 724 C C . LEU A 1 94 ? -17.115 4.717 8.995 1.00 93.12 94 LEU A C 1
ATOM 726 O O . LEU A 1 94 ? -18.154 5.039 8.412 1.00 93.12 94 LEU A O 1
ATOM 730 N N . PRO A 1 95 ? -16.006 5.474 8.911 1.00 93.44 95 PRO A N 1
ATOM 731 C CA . PRO A 1 95 ? -15.947 6.686 8.111 1.00 93.44 95 PRO A CA 1
ATOM 732 C C . PRO A 1 95 ? -16.155 6.410 6.615 1.00 93.44 95 PRO A C 1
ATOM 734 O O . PRO A 1 95 ? -15.820 5.328 6.134 1.00 93.44 95 PRO A O 1
ATOM 737 N N . PRO A 1 96 ? -16.592 7.416 5.836 1.00 95.44 96 PRO A N 1
ATOM 738 C CA . PRO A 1 96 ? -16.650 7.303 4.382 1.00 95.44 96 PRO A CA 1
ATOM 739 C C . PRO A 1 96 ? -15.280 6.985 3.767 1.00 95.44 96 PRO A C 1
ATOM 741 O O . PRO A 1 96 ? -14.264 7.516 4.227 1.00 95.44 96 PRO A O 1
ATOM 744 N N . THR A 1 97 ? -15.265 6.244 2.655 1.00 94.94 97 THR A N 1
ATOM 745 C CA . THR A 1 97 ? -14.061 5.796 1.926 1.00 94.94 97 THR A CA 1
ATOM 746 C C . THR A 1 97 ? -13.043 6.917 1.698 1.00 94.94 97 THR A C 1
ATOM 748 O O . THR A 1 97 ? -11.857 6.732 1.951 1.00 94.94 97 THR A O 1
ATOM 751 N N . ARG A 1 98 ? -13.492 8.133 1.348 1.00 95.38 98 ARG A N 1
ATOM 752 C CA . ARG A 1 98 ? -12.610 9.307 1.171 1.00 95.38 98 ARG A CA 1
ATOM 753 C C . ARG A 1 98 ? -11.776 9.663 2.410 1.00 95.38 98 ARG A C 1
ATOM 755 O O . ARG A 1 98 ? -10.646 10.112 2.271 1.00 95.38 98 ARG A O 1
ATOM 762 N N . LYS A 1 99 ? -12.326 9.491 3.620 1.00 95.94 99 LYS A N 1
ATOM 763 C CA . LYS A 1 99 ? -11.606 9.773 4.873 1.00 95.94 99 LYS A CA 1
ATOM 764 C C . LYS A 1 99 ? -10.589 8.676 5.165 1.00 95.94 99 LYS A C 1
ATOM 766 O O . LYS A 1 99 ? -9.479 8.980 5.578 1.00 95.94 99 LYS A O 1
ATOM 771 N N . LEU A 1 100 ? -10.953 7.421 4.907 1.00 96.19 100 LEU A N 1
ATOM 772 C CA . LEU A 1 100 ? -10.037 6.294 5.065 1.00 96.19 100 LEU A CA 1
ATOM 773 C C . LEU A 1 100 ? -8.873 6.373 4.064 1.00 96.19 100 LEU A C 1
ATOM 775 O O . LEU A 1 100 ? -7.726 6.154 4.437 1.00 96.19 100 LEU A O 1
ATOM 779 N N . ALA A 1 101 ? -9.147 6.768 2.818 1.00 94.62 101 ALA A N 1
ATOM 780 C CA . ALA A 1 101 ? -8.125 7.017 1.804 1.00 94.62 101 ALA A CA 1
ATOM 781 C C . ALA A 1 101 ? -7.182 8.169 2.191 1.00 94.62 101 ALA A C 1
ATOM 783 O O . ALA A 1 101 ? -5.983 8.085 1.940 1.00 94.62 101 ALA A O 1
ATOM 784 N N . ALA A 1 102 ? -7.689 9.218 2.849 1.00 96.06 102 ALA A N 1
ATOM 785 C CA . ALA A 1 102 ? -6.848 10.289 3.384 1.00 96.06 102 ALA A CA 1
ATOM 786 C C . ALA A 1 102 ? -5.916 9.788 4.504 1.00 96.06 102 ALA A C 1
ATOM 788 O O . ALA A 1 102 ? -4.724 10.089 4.470 1.00 96.06 102 ALA A O 1
ATOM 789 N N . ALA A 1 103 ? -6.422 8.968 5.435 1.00 96.69 103 ALA A N 1
ATOM 790 C CA . ALA A 1 103 ? -5.604 8.344 6.480 1.00 96.69 103 ALA A CA 1
ATOM 791 C C . ALA A 1 103 ? -4.519 7.427 5.885 1.00 96.69 103 ALA A C 1
ATOM 793 O O . ALA A 1 103 ? -3.360 7.485 6.291 1.00 96.69 103 ALA A O 1
ATOM 794 N N . MET A 1 104 ? -4.869 6.635 4.864 1.00 95.25 104 MET A N 1
ATOM 795 C CA . MET A 1 104 ? -3.895 5.860 4.093 1.00 95.25 104 MET A CA 1
ATOM 796 C C . MET A 1 104 ? -2.842 6.764 3.456 1.00 95.25 104 MET A C 1
ATOM 798 O O . MET A 1 104 ? -1.654 6.518 3.619 1.00 95.25 104 MET A O 1
ATOM 802 N N . SER A 1 105 ? -3.251 7.821 2.754 1.00 95.00 105 SER A N 1
ATOM 803 C CA . SER A 1 105 ? -2.318 8.734 2.091 1.00 95.00 105 SER A CA 1
ATOM 804 C C . SER A 1 105 ? -1.353 9.384 3.080 1.00 95.00 105 SER A C 1
ATOM 806 O O . SER A 1 105 ? -0.174 9.518 2.757 1.00 95.00 105 SER A O 1
ATOM 808 N N . ARG A 1 106 ? -1.825 9.765 4.275 1.00 96.81 106 ARG A N 1
ATOM 809 C CA . ARG A 1 106 ? -0.970 10.338 5.319 1.00 96.81 106 ARG A CA 1
ATOM 810 C C . ARG A 1 106 ? 0.027 9.302 5.833 1.00 96.81 106 ARG A C 1
ATOM 812 O O . ARG A 1 106 ? 1.211 9.600 5.886 1.00 96.81 106 ARG A O 1
ATOM 819 N N . ALA A 1 107 ? -0.428 8.079 6.108 1.00 96.06 107 ALA A N 1
ATOM 820 C CA . ALA A 1 107 ? 0.443 6.988 6.537 1.00 96.06 107 ALA A CA 1
ATOM 821 C C . ALA A 1 107 ? 1.494 6.616 5.478 1.00 96.06 107 ALA A C 1
ATOM 823 O O . ALA A 1 107 ? 2.666 6.476 5.796 1.00 96.06 107 ALA A O 1
ATOM 824 N N . LEU A 1 108 ? 1.107 6.512 4.204 1.00 92.88 108 LEU A N 1
ATOM 825 C CA . LEU A 1 108 ? 2.034 6.200 3.109 1.00 92.88 108 LEU A CA 1
ATOM 826 C C . LEU A 1 108 ? 3.034 7.331 2.812 1.00 92.88 108 LEU A C 1
ATOM 828 O O . LEU A 1 108 ? 4.031 7.086 2.136 1.00 92.88 108 LEU A O 1
ATOM 832 N N . SER A 1 109 ? 2.767 8.547 3.300 1.00 95.75 109 SER A N 1
ATOM 833 C CA . SER A 1 109 ? 3.677 9.698 3.211 1.00 95.75 109 SER A CA 1
ATOM 834 C C . SER A 1 109 ? 4.599 9.835 4.427 1.00 95.75 109 SER A C 1
ATOM 836 O O . SER A 1 109 ? 5.458 10.710 4.427 1.00 95.75 109 SER A O 1
ATOM 838 N N . ASP A 1 110 ? 4.405 9.022 5.467 1.00 97.19 110 ASP A N 1
ATOM 839 C CA . ASP A 1 110 ? 5.225 9.036 6.675 1.00 97.19 110 ASP A CA 1
ATOM 840 C C . ASP A 1 110 ? 6.408 8.067 6.523 1.00 97.19 110 ASP A C 1
ATOM 842 O O . ASP A 1 110 ? 6.229 6.856 6.348 1.00 97.19 110 ASP A O 1
ATOM 846 N N . ASP A 1 111 ? 7.629 8.607 6.541 1.00 96.44 111 ASP A N 1
ATOM 847 C CA . ASP A 1 111 ? 8.848 7.850 6.241 1.00 96.44 111 ASP A CA 1
ATOM 848 C C . ASP A 1 111 ? 9.140 6.760 7.284 1.00 96.44 111 ASP A C 1
ATOM 850 O O . ASP A 1 111 ? 9.515 5.641 6.913 1.00 96.44 111 ASP A O 1
ATOM 854 N N . ASP A 1 112 ? 8.935 7.052 8.571 1.00 95.44 112 ASP A N 1
ATOM 855 C CA . ASP A 1 112 ? 9.202 6.120 9.671 1.00 95.44 112 ASP A CA 1
ATOM 856 C C . ASP A 1 112 ? 8.202 4.961 9.656 1.00 95.44 112 ASP A C 1
ATOM 858 O O . ASP A 1 112 ? 8.577 3.782 9.749 1.00 95.44 112 ASP A O 1
ATOM 862 N N . PHE A 1 113 ? 6.923 5.278 9.458 1.00 96.12 113 PHE A N 1
ATOM 863 C CA . PHE A 1 113 ? 5.883 4.285 9.258 1.00 96.12 113 PHE A CA 1
ATOM 864 C C . PHE A 1 113 ? 6.179 3.414 8.039 1.00 96.12 113 PHE A C 1
ATOM 866 O O . PHE A 1 113 ? 6.121 2.187 8.135 1.00 96.12 113 PHE A O 1
ATOM 873 N N . MET A 1 114 ? 6.536 4.012 6.898 1.00 96.00 114 MET A N 1
ATOM 874 C CA . MET A 1 114 ? 6.820 3.259 5.678 1.00 96.00 114 MET A CA 1
ATOM 875 C C . MET A 1 114 ? 8.069 2.392 5.802 1.00 96.00 114 MET A C 1
ATOM 877 O O . MET A 1 11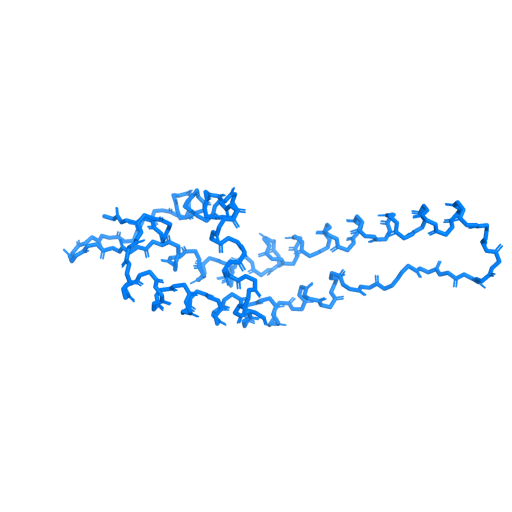4 ? 8.082 1.275 5.279 1.00 96.00 114 MET A O 1
ATOM 881 N N . ALA A 1 115 ? 9.108 2.857 6.496 1.00 96.25 115 ALA A N 1
ATOM 882 C CA . ALA A 1 115 ? 10.288 2.053 6.792 1.00 96.25 115 ALA A CA 1
ATOM 883 C C . ALA A 1 115 ? 9.916 0.821 7.629 1.00 96.25 115 ALA A C 1
ATOM 885 O O . ALA A 1 115 ? 10.297 -0.303 7.284 1.00 96.25 115 ALA A O 1
ATOM 886 N N . PHE A 1 116 ? 9.109 1.005 8.678 1.00 95.75 116 PHE A N 1
ATOM 887 C CA . PHE A 1 116 ? 8.650 -0.108 9.499 1.00 95.75 116 PHE A CA 1
ATOM 888 C C . PHE A 1 116 ? 7.718 -1.050 8.727 1.00 95.75 116 PHE A C 1
ATOM 890 O O . PHE A 1 116 ? 7.935 -2.261 8.737 1.00 95.75 116 PHE A O 1
ATOM 897 N N . LEU A 1 117 ? 6.737 -0.522 7.993 1.00 95.00 117 LEU A N 1
ATOM 898 C CA . LEU A 1 117 ? 5.803 -1.310 7.189 1.00 95.00 117 LEU A CA 1
ATOM 899 C C . LEU A 1 117 ? 6.543 -2.181 6.165 1.00 95.00 117 LEU A C 1
ATOM 901 O O . LEU A 1 117 ? 6.243 -3.367 6.045 1.00 95.00 117 LEU A O 1
ATOM 905 N N . LYS A 1 118 ? 7.547 -1.625 5.472 1.00 92.19 118 LYS A N 1
ATOM 906 C CA . LYS A 1 118 ? 8.400 -2.369 4.529 1.00 92.19 118 LYS A CA 1
ATOM 907 C C . LYS A 1 118 ? 9.163 -3.505 5.205 1.00 92.19 118 LYS A C 1
ATOM 909 O O . LYS A 1 118 ? 9.295 -4.560 4.604 1.00 92.19 118 LYS A O 1
ATOM 914 N N . SER A 1 119 ? 9.626 -3.330 6.445 1.00 94.88 119 SER A N 1
ATOM 915 C CA . SER A 1 119 ? 10.323 -4.400 7.179 1.00 94.88 119 SER A CA 1
ATOM 916 C C . SER A 1 119 ? 9.440 -5.619 7.501 1.00 94.88 119 SER A C 1
ATOM 918 O O . SER A 1 119 ? 9.961 -6.683 7.831 1.00 94.88 119 SER A O 1
ATOM 920 N N . LEU A 1 120 ? 8.113 -5.470 7.411 1.00 93.12 120 LEU A N 1
ATOM 921 C CA . LEU A 1 120 ? 7.128 -6.515 7.706 1.00 93.12 120 LEU A CA 1
ATOM 922 C C . LEU A 1 120 ? 6.600 -7.239 6.454 1.00 93.12 120 LEU A C 1
ATOM 924 O O . LEU A 1 120 ? 5.901 -8.248 6.598 1.00 93.12 120 LEU A O 1
ATOM 928 N N . MET A 1 121 ? 6.876 -6.721 5.252 1.00 84.69 121 MET A N 1
ATOM 929 C CA . MET A 1 121 ? 6.381 -7.243 3.969 1.00 84.69 121 MET A CA 1
ATOM 930 C C . MET A 1 121 ? 7.437 -8.084 3.260 1.00 84.69 121 MET A C 1
ATOM 932 O O . MET A 1 121 ? 7.051 -9.188 2.801 1.00 84.69 121 MET A O 1
#

Sequence (121 aa):
MKEIIDLEGKEYLAKTYKLAKAYKQCIVDTGAVAAATQPAPLTGNETPEEKAKKIAEQGAKNAEEMMRMIYEEHADMTEKVLPLFVVLDKGEELPPTRKLAAAMSRALSDDDFMAFLKSLM

Secondary structure (DSSP, 8-state):
-EEGGG--HHHHHHHHHHHHHHHHHHHHHT-HHHHHTPPP---S---HHHHHHHHHHHHHHHHHHHHHIIIIITHHHHHHHGGGGEEPPTTPPPPPHHHHHHHHHHHHT-HHHHHHHHHT-